Protein AF-A0AAV2IS62-F1 (afdb_monomer_lite)

Secondary structure (DSSP, 8-state):
-------------PPPPEEEEETTEEEEEEEEEETTEEEEEEEEEETTT--EEEEEEEGGGHHHHHHHHH-

pLDDT: mean 85.87, std 17.54, range [39.41, 97.25]

Sequence (71 aa):
MKCLILFTEPQNELPESRSMRVENKMFYFDVGSNRRGVYLRVSEVSVRNNFRTAITIPERSWGRFRDIISE

Radius of gyration: 16.94 Å; chains: 1; bounding box: 32×36×49 Å

InterPro domains:
  IPR006628 Purine-rich element binding protein family [PF04845] (10-70)
  IPR006628 Purine-rich element binding protein family [PTHR12611] (12-70)
  IPR006628 Purine-rich element binding protein family [SM00712] (14-71)

Structure (mmCIF, N/CA/C/O backbone):
data_AF-A0AAV2IS62-F1
#
_entry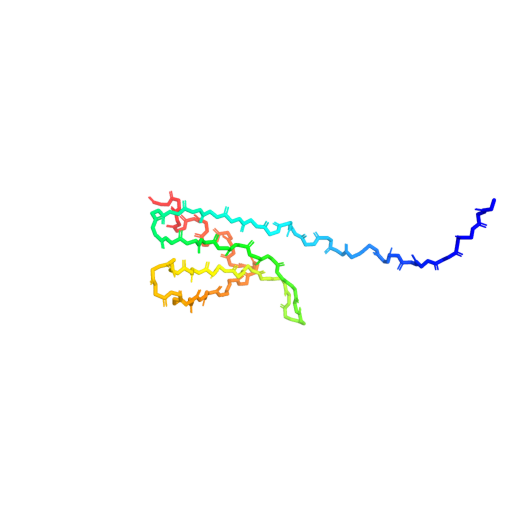.id   AF-A0AAV2IS62-F1
#
loop_
_atom_site.group_PDB
_atom_site.id
_atom_site.type_symbol
_atom_site.label_atom_id
_atom_site.label_alt_id
_atom_site.label_comp_id
_atom_site.label_asym_id
_atom_site.label_entity_id
_atom_site.label_seq_id
_atom_site.pdbx_PDB_ins_code
_atom_site.Cartn_x
_atom_site.Cartn_y
_atom_site.Cartn_z
_atom_site.occupancy
_atom_site.B_iso_or_equiv
_atom_site.auth_seq_id
_atom_site.auth_comp_id
_atom_site.auth_asym_id
_atom_site.auth_atom_id
_atom_site.pdbx_PDB_model_num
ATOM 1 N N . MET A 1 1 ? 8.422 -30.158 34.457 1.00 45.97 1 MET A N 1
ATOM 2 C CA . MET A 1 1 ? 9.015 -28.807 34.516 1.00 45.97 1 MET A CA 1
ATOM 3 C C . MET A 1 1 ? 8.124 -27.862 33.724 1.00 45.97 1 MET A C 1
ATOM 5 O O . MET A 1 1 ? 8.303 -27.695 32.528 1.00 45.97 1 MET A O 1
ATOM 9 N N . LYS A 1 2 ? 7.079 -27.351 34.382 1.00 57.25 2 LYS A N 1
ATOM 10 C CA . LYS A 1 2 ? 6.221 -26.270 33.888 1.00 57.25 2 LYS A CA 1
ATOM 11 C C . LYS A 1 2 ? 6.663 -25.007 34.631 1.00 57.25 2 LYS A C 1
ATOM 13 O O . LYS A 1 2 ? 6.542 -24.967 35.847 1.00 57.25 2 LYS A O 1
ATOM 18 N N . CYS A 1 3 ? 7.182 -24.039 33.891 1.00 39.41 3 CYS A N 1
ATOM 19 C CA . CYS A 1 3 ? 7.349 -22.633 34.266 1.00 39.41 3 CYS A CA 1
ATOM 20 C C . CYS A 1 3 ? 6.895 -21.893 32.990 1.00 39.41 3 CYS A C 1
ATOM 22 O O . CYS A 1 3 ? 7.516 -22.093 31.952 1.00 39.41 3 CYS A O 1
ATOM 24 N N . LEU A 1 4 ? 5.705 -21.276 32.893 1.00 50.31 4 LEU A N 1
ATOM 25 C CA . LEU A 1 4 ? 5.409 -19.916 33.385 1.00 50.31 4 LEU A CA 1
ATOM 26 C C . LEU A 1 4 ? 6.699 -19.075 33.347 1.00 50.31 4 LEU A C 1
ATOM 28 O O . LEU A 1 4 ? 7.633 -19.379 34.067 1.00 50.31 4 LEU A O 1
ATOM 32 N N . ILE A 1 5 ? 6.882 -18.027 32.552 1.00 48.34 5 ILE A N 1
ATOM 33 C CA . ILE A 1 5 ? 5.997 -16.923 32.189 1.00 48.34 5 ILE A CA 1
ATOM 34 C C . ILE A 1 5 ? 6.769 -16.156 31.109 1.00 48.34 5 ILE A C 1
ATOM 36 O O . ILE A 1 5 ? 7.885 -15.738 31.382 1.00 48.34 5 ILE A O 1
ATOM 40 N N . LEU A 1 6 ? 6.185 -15.920 29.941 1.00 42.19 6 LEU A N 1
ATOM 41 C CA . LEU A 1 6 ? 6.070 -14.563 29.419 1.00 42.19 6 LEU A CA 1
ATOM 42 C C . LEU A 1 6 ? 4.738 -14.517 28.686 1.00 42.19 6 LEU A C 1
ATOM 44 O O . LEU A 1 6 ? 4.496 -15.253 27.734 1.00 42.19 6 LEU A O 1
ATOM 48 N N . PHE A 1 7 ? 3.857 -13.695 29.233 1.00 43.59 7 PHE A N 1
ATOM 49 C CA . PHE A 1 7 ? 2.628 -13.246 28.623 1.00 43.59 7 PHE A CA 1
ATOM 50 C C . PHE A 1 7 ? 2.935 -12.779 27.198 1.00 43.59 7 PHE A C 1
ATOM 52 O O . PHE A 1 7 ? 3.484 -11.695 27.014 1.00 43.59 7 PHE A O 1
ATOM 59 N N . THR A 1 8 ? 2.571 -13.555 26.181 1.00 47.50 8 THR A N 1
ATOM 60 C CA . THR A 1 8 ? 2.112 -12.890 24.971 1.00 47.50 8 THR A CA 1
ATOM 61 C C . THR A 1 8 ? 0.730 -12.390 25.344 1.00 47.50 8 THR A C 1
ATOM 63 O O . THR A 1 8 ? -0.219 -13.169 25.451 1.00 47.50 8 THR A O 1
ATOM 66 N N . GLU A 1 9 ? 0.627 -11.089 25.623 1.00 47.12 9 GLU A N 1
ATOM 67 C CA . GLU A 1 9 ? -0.637 -10.384 25.417 1.00 47.12 9 GLU A CA 1
ATOM 68 C C . GLU A 1 9 ? -1.239 -10.900 24.101 1.00 47.12 9 GLU A C 1
ATOM 70 O O . GLU A 1 9 ? -0.461 -11.211 23.187 1.00 47.12 9 GLU A O 1
ATOM 75 N N . PRO A 1 10 ? -2.568 -11.027 23.954 1.00 48.19 10 PRO A N 1
ATOM 76 C CA . PRO A 1 10 ? -3.128 -11.176 22.627 1.00 48.19 10 PRO A CA 1
ATOM 77 C C . PRO A 1 10 ? -2.791 -9.872 21.901 1.00 48.19 10 PRO A C 1
ATOM 79 O O . PRO A 1 10 ? -3.531 -8.893 21.960 1.00 48.19 10 PRO A O 1
ATOM 82 N N . GLN A 1 11 ? -1.605 -9.827 21.287 1.00 52.78 11 GLN A N 1
ATOM 83 C CA . GLN A 1 11 ? -1.281 -8.878 20.251 1.00 52.78 11 GLN A CA 1
ATOM 84 C C . GLN A 1 11 ? -2.450 -9.026 19.308 1.00 52.78 11 GLN A C 1
ATOM 86 O O . GLN A 1 11 ? -2.732 -10.125 18.848 1.00 52.78 11 GLN A O 1
ATOM 91 N N . ASN A 1 12 ? -3.204 -7.952 19.154 1.00 56.91 12 ASN A N 1
ATOM 92 C CA . ASN A 1 12 ? -4.257 -7.850 18.173 1.00 56.91 12 ASN A CA 1
ATOM 93 C C . ASN A 1 12 ? -3.606 -8.228 16.831 1.00 56.91 12 ASN A C 1
ATOM 95 O O . ASN A 1 12 ? -2.902 -7.390 16.265 1.00 56.91 12 ASN A O 1
ATOM 99 N N . GLU A 1 13 ? -3.679 -9.512 16.446 1.00 75.50 13 GLU A N 1
ATOM 100 C CA . GLU A 1 13 ? -2.770 -10.105 15.462 1.00 75.50 13 GLU A CA 1
ATOM 101 C C . GLU A 1 13 ? -3.060 -9.426 14.135 1.00 75.50 13 GLU A C 1
ATOM 103 O O . GLU A 1 13 ? -4.092 -9.650 13.498 1.00 75.50 13 GLU A O 1
ATOM 108 N N . LEU A 1 14 ? -2.182 -8.496 13.764 1.00 82.00 14 LEU A N 1
ATOM 109 C CA . LEU A 1 14 ? -2.295 -7.837 12.481 1.00 82.00 14 LEU A CA 1
ATOM 110 C C . LEU A 1 14 ? -2.116 -8.906 11.396 1.00 82.00 14 LEU A C 1
ATOM 112 O O . LEU A 1 14 ? -1.320 -9.830 11.581 1.00 82.00 14 LEU A O 1
ATOM 116 N N . PRO A 1 15 ? -2.837 -8.794 10.269 1.00 88.81 15 PRO A N 1
ATOM 117 C CA . PRO A 1 15 ? -2.720 -9.745 9.177 1.00 88.81 15 PRO A CA 1
ATOM 118 C C . PRO A 1 15 ? -1.268 -9.959 8.746 1.00 88.81 15 PRO A C 1
ATOM 120 O O . PRO A 1 15 ? -0.486 -9.007 8.672 1.00 88.81 15 PRO A O 1
ATOM 123 N N . GLU A 1 16 ? -0.937 -11.203 8.404 1.00 90.44 16 GLU A N 1
ATOM 124 C CA . GLU A 1 16 ? 0.378 -11.551 7.874 1.00 90.44 16 GLU A CA 1
ATOM 125 C C . GLU A 1 16 ? 0.693 -10.735 6.610 1.00 90.44 16 GLU A C 1
ATOM 127 O O . GLU A 1 16 ? -0.159 -10.549 5.730 1.00 90.44 16 GLU A O 1
ATOM 132 N N . SER A 1 17 ? 1.933 -10.248 6.520 1.00 93.00 17 SER A N 1
ATOM 133 C CA . SER A 1 17 ? 2.420 -9.514 5.355 1.00 93.00 17 SER A CA 1
ATOM 134 C C . SER A 1 17 ? 2.341 -10.380 4.101 1.00 93.00 17 SER A C 1
ATOM 136 O O . SER A 1 17 ? 2.767 -11.535 4.107 1.00 93.00 17 SER A O 1
ATOM 138 N N . ARG A 1 18 ? 1.861 -9.810 2.997 1.00 95.50 18 ARG A N 1
ATOM 139 C CA . ARG A 1 18 ? 1.801 -10.500 1.701 1.00 95.50 18 ARG A CA 1
ATOM 140 C C . ARG A 1 18 ? 2.745 -9.856 0.707 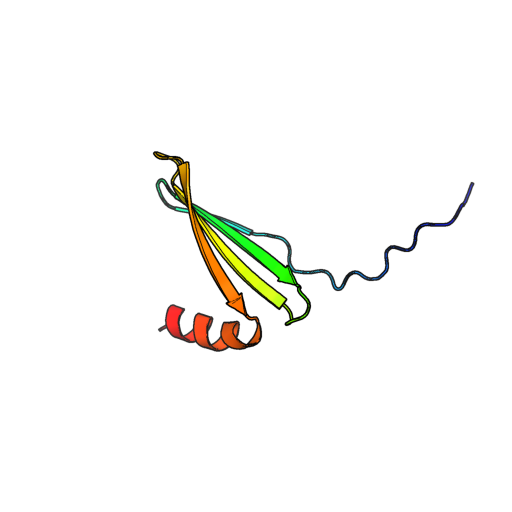1.00 95.50 18 ARG A C 1
ATOM 142 O O . ARG A 1 18 ? 3.100 -8.687 0.830 1.00 95.50 18 ARG A O 1
ATOM 149 N N . SER A 1 19 ? 3.126 -10.605 -0.320 1.00 95.00 19 SER A N 1
ATOM 150 C CA . SER A 1 19 ? 3.895 -10.047 -1.425 1.00 95.00 19 SER A CA 1
ATOM 151 C C . SER A 1 19 ? 3.469 -10.625 -2.765 1.00 95.00 19 SER A C 1
ATOM 153 O O . SER A 1 19 ? 2.921 -11.723 -2.839 1.00 95.00 19 SER A O 1
ATOM 155 N N . MET A 1 20 ? 3.691 -9.852 -3.822 1.00 95.38 20 MET A N 1
ATOM 156 C CA . MET A 1 20 ? 3.348 -10.218 -5.187 1.00 95.38 20 MET A CA 1
ATOM 157 C C . MET A 1 20 ? 4.432 -9.717 -6.131 1.00 95.38 20 MET A C 1
ATOM 159 O O . MET A 1 20 ? 4.768 -8.533 -6.135 1.00 95.38 20 MET A O 1
ATOM 163 N N . ARG A 1 21 ? 4.957 -10.610 -6.968 1.00 94.44 21 ARG A N 1
ATOM 164 C CA . ARG A 1 21 ? 5.888 -10.239 -8.031 1.00 94.44 21 ARG A CA 1
ATOM 165 C C . ARG A 1 21 ? 5.129 -10.006 -9.329 1.00 94.44 21 ARG A C 1
ATOM 167 O O . ARG A 1 21 ? 4.383 -10.876 -9.764 1.00 94.44 21 ARG A O 1
ATOM 174 N N . VAL A 1 22 ? 5.382 -8.869 -9.967 1.00 93.75 22 VAL A N 1
ATOM 175 C CA . VAL A 1 22 ? 4.854 -8.534 -11.293 1.00 93.75 22 VAL A CA 1
ATOM 176 C C . VAL A 1 22 ? 6.014 -8.023 -12.140 1.00 93.75 22 VAL A C 1
ATOM 178 O O . VAL A 1 22 ? 6.637 -7.016 -11.811 1.00 93.75 22 VAL A O 1
ATOM 181 N N . GLU A 1 23 ? 6.342 -8.748 -13.209 1.00 91.12 23 GLU A N 1
ATOM 182 C CA . GLU A 1 23 ? 7.479 -8.450 -14.091 1.00 91.12 23 GLU A CA 1
ATOM 183 C C . GLU A 1 23 ? 8.816 -8.257 -13.326 1.00 91.12 23 GLU A C 1
ATOM 185 O O . GLU A 1 23 ? 9.346 -9.182 -12.697 1.00 91.12 23 GLU A O 1
ATOM 190 N N . ASN A 1 24 ? 9.372 -7.040 -13.386 1.00 91.81 24 ASN A N 1
ATOM 191 C CA . ASN A 1 24 ? 10.604 -6.613 -12.725 1.00 91.81 24 ASN A CA 1
ATOM 192 C C . ASN A 1 24 ? 10.337 -5.866 -11.405 1.00 91.81 24 ASN A C 1
ATOM 194 O O . ASN A 1 24 ? 11.234 -5.184 -10.906 1.00 91.81 24 ASN A O 1
ATOM 198 N N . LYS A 1 25 ? 9.121 -5.952 -10.854 1.00 93.88 25 LYS A N 1
ATOM 199 C CA . LYS A 1 25 ? 8.707 -5.270 -9.624 1.00 93.88 25 LYS A CA 1
ATOM 200 C C . LYS A 1 25 ? 8.209 -6.270 -8.582 1.00 93.88 25 LYS A C 1
ATOM 202 O O . LYS A 1 25 ? 7.562 -7.267 -8.903 1.00 93.88 25 LYS A O 1
ATOM 207 N N . MET A 1 26 ? 8.519 -5.992 -7.324 1.00 95.00 26 MET A N 1
ATOM 208 C CA . MET A 1 26 ? 8.048 -6.729 -6.159 1.00 95.00 26 MET A CA 1
ATOM 209 C C . MET A 1 26 ? 7.171 -5.802 -5.322 1.00 95.00 26 MET A C 1
ATOM 211 O O . MET A 1 26 ? 7.620 -4.742 -4.889 1.00 95.00 26 MET A O 1
ATOM 215 N N . PHE A 1 27 ? 5.923 -6.200 -5.113 1.00 96.75 27 PHE A N 1
ATOM 216 C CA . PHE A 1 27 ? 4.964 -5.488 -4.285 1.00 96.75 27 PHE A CA 1
ATOM 217 C C . PHE A 1 27 ? 4.876 -6.158 -2.918 1.00 96.75 27 PHE A C 1
ATOM 219 O O . PHE A 1 27 ? 4.697 -7.372 -2.840 1.00 96.75 27 PHE A O 1
ATOM 226 N N . TYR A 1 28 ? 4.982 -5.373 -1.851 1.00 96.69 28 TYR A N 1
ATOM 227 C CA . TYR A 1 28 ? 4.806 -5.821 -0.469 1.00 96.69 28 TYR A CA 1
ATOM 228 C C . TYR A 1 28 ? 3.586 -5.143 0.140 1.00 96.69 28 TYR A C 1
ATOM 230 O O . TYR A 1 28 ? 3.412 -3.934 -0.013 1.00 96.69 28 TYR A O 1
ATOM 238 N N . PHE A 1 29 ? 2.772 -5.921 0.840 1.00 96.81 29 PHE A N 1
ATOM 239 C CA . PHE A 1 29 ? 1.541 -5.505 1.495 1.00 96.81 29 PHE A CA 1
ATOM 240 C C . PHE A 1 29 ? 1.688 -5.777 2.992 1.00 96.81 29 PHE A C 1
ATOM 242 O O . PHE A 1 29 ? 1.481 -6.904 3.444 1.00 96.81 29 PHE A O 1
ATOM 249 N N . ASP A 1 30 ? 2.059 -4.746 3.748 1.00 96.00 30 ASP A N 1
ATOM 250 C CA . ASP A 1 30 ? 2.288 -4.841 5.190 1.00 96.00 30 ASP A CA 1
ATOM 251 C C . ASP A 1 30 ? 1.131 -4.179 5.939 1.00 96.00 30 ASP A C 1
ATOM 253 O O . ASP A 1 30 ? 0.842 -3.001 5.703 1.00 96.00 30 ASP A O 1
ATOM 257 N N . VAL A 1 31 ? 0.498 -4.886 6.875 1.00 96.00 31 VAL A N 1
ATOM 258 C CA . VAL A 1 31 ? -0.459 -4.261 7.794 1.00 9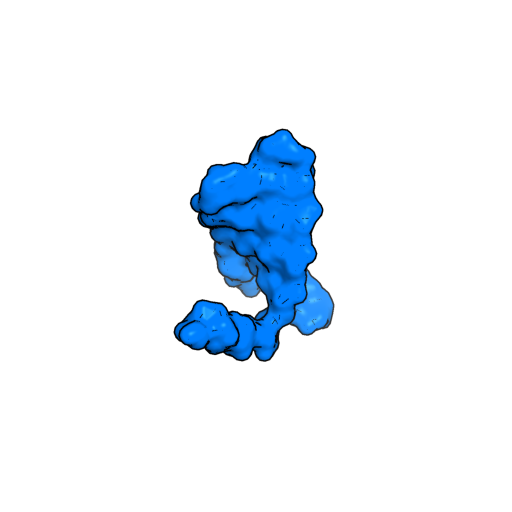6.00 31 VAL A CA 1
ATOM 259 C C . VAL A 1 31 ? 0.271 -3.860 9.070 1.00 96.00 31 VAL A C 1
ATOM 261 O O . VAL A 1 31 ? 0.904 -4.679 9.729 1.00 96.00 31 VAL A O 1
ATOM 264 N N . GLY A 1 32 ? 0.202 -2.576 9.407 1.00 94.62 32 GLY A N 1
ATOM 265 C CA . GLY A 1 32 ? 0.801 -2.008 10.608 1.00 94.62 32 GLY A CA 1
ATOM 266 C C . GLY A 1 32 ? -0.236 -1.293 11.465 1.00 94.62 32 GLY A C 1
ATOM 267 O O . GLY A 1 32 ? -1.319 -0.949 11.002 1.00 94.62 32 GLY A O 1
ATOM 268 N N . SER A 1 33 ? 0.112 -1.021 12.720 1.00 94.12 33 SER A N 1
ATOM 269 C CA . SER A 1 33 ? -0.695 -0.202 13.626 1.00 94.12 33 SER A CA 1
ATOM 270 C C . SER A 1 33 ? 0.166 0.884 14.260 1.00 94.12 33 SER A C 1
ATOM 272 O O . SER A 1 33 ? 1.360 0.700 14.496 1.00 94.12 33 SER A O 1
ATOM 274 N N . ASN A 1 34 ? -0.419 2.057 14.481 1.00 92.12 34 ASN A N 1
ATOM 275 C CA . ASN A 1 34 ? 0.188 3.145 15.240 1.00 92.12 34 ASN A CA 1
ATOM 276 C C . ASN A 1 34 ? -0.885 3.836 16.102 1.00 92.12 34 ASN A C 1
ATOM 278 O O . ASN A 1 34 ? -2.044 3.432 16.109 1.00 92.12 34 ASN A O 1
ATOM 282 N N . ARG A 1 35 ? -0.531 4.919 16.811 1.00 93.25 35 ARG A N 1
ATOM 283 C CA . ARG A 1 35 ? -1.476 5.655 17.682 1.00 93.25 35 ARG A CA 1
ATOM 284 C C . ARG A 1 35 ? -2.729 6.184 16.962 1.00 93.25 35 ARG A C 1
ATOM 286 O O . ARG A 1 35 ? -3.697 6.528 17.624 1.00 93.25 35 ARG A O 1
ATOM 293 N N . ARG A 1 36 ? -2.708 6.293 15.629 1.00 91.31 36 ARG A N 1
ATOM 294 C CA . ARG A 1 36 ? -3.831 6.753 14.794 1.00 91.31 36 ARG A CA 1
ATOM 295 C C . ARG A 1 36 ? -4.719 5.603 14.300 1.00 91.31 36 ARG A C 1
ATOM 297 O O . ARG A 1 36 ? -5.746 5.890 13.692 1.00 91.31 36 ARG A O 1
ATOM 304 N N . GLY A 1 37 ? -4.322 4.349 14.519 1.00 93.19 37 GLY A N 1
ATOM 305 C CA . GLY A 1 37 ? -5.031 3.146 14.078 1.00 93.19 37 GLY A CA 1
ATOM 306 C C . GLY A 1 37 ? -4.219 2.261 13.130 1.00 93.19 37 GLY A C 1
ATOM 307 O O . GLY A 1 37 ? -3.006 2.436 12.962 1.00 93.19 37 GLY A O 1
ATOM 308 N N . VAL A 1 38 ? -4.913 1.305 12.511 1.00 95.50 38 VAL A N 1
ATOM 309 C CA . VAL A 1 38 ? -4.349 0.335 11.565 1.00 95.50 38 VAL A CA 1
ATOM 310 C C . VAL A 1 38 ? -4.200 0.957 10.173 1.00 95.50 38 VAL A C 1
ATOM 312 O O . VAL A 1 38 ? -4.989 1.806 9.740 1.00 95.50 38 VAL A O 1
ATOM 315 N N . TYR A 1 39 ? -3.153 0.556 9.461 1.00 96.12 39 TYR A N 1
ATOM 316 C CA . TYR A 1 39 ? -2.860 0.998 8.106 1.00 96.12 39 TYR A CA 1
ATOM 317 C C . TYR A 1 39 ? -2.274 -0.136 7.266 1.00 96.12 39 TYR A C 1
ATOM 319 O O . TYR A 1 39 ? -1.591 -1.021 7.773 1.00 96.12 39 TYR A O 1
ATOM 327 N N . LEU A 1 40 ? -2.509 -0.070 5.959 1.00 96.62 40 LEU A N 1
ATOM 328 C CA . LEU A 1 40 ? -1.872 -0.911 4.954 1.00 96.62 40 LEU A CA 1
ATOM 329 C C . LEU A 1 40 ? -0.759 -0.104 4.291 1.00 96.62 40 LEU A C 1
ATOM 331 O O . LEU A 1 40 ? -1.011 0.971 3.741 1.00 96.62 40 LEU A O 1
ATOM 335 N N . ARG A 1 41 ? 0.468 -0.614 4.322 1.00 96.81 41 ARG A N 1
ATOM 336 C CA . ARG A 1 41 ? 1.585 -0.074 3.553 1.00 96.81 41 ARG A CA 1
ATOM 337 C C . ARG A 1 41 ? 1.802 -0.940 2.322 1.00 96.81 41 ARG A C 1
ATOM 339 O O . ARG A 1 41 ? 2.137 -2.114 2.443 1.00 96.81 41 ARG A O 1
ATOM 346 N N . VAL A 1 42 ? 1.656 -0.335 1.149 1.00 96.75 42 VAL A N 1
ATOM 347 C CA . VAL A 1 42 ? 1.970 -0.976 -0.129 1.00 96.75 42 VAL A CA 1
ATOM 348 C C . VAL A 1 42 ? 3.320 -0.447 -0.585 1.00 96.75 42 VAL A C 1
ATOM 350 O O . VAL A 1 42 ? 3.439 0.745 -0.861 1.00 96.75 42 VAL A O 1
ATOM 353 N N . SER A 1 43 ? 4.341 -1.302 -0.611 1.00 97.25 43 SER A N 1
ATOM 354 C CA . SER A 1 43 ? 5.672 -0.946 -1.118 1.00 97.25 43 SER A CA 1
ATOM 355 C C . SER A 1 43 ? 5.874 -1.539 -2.506 1.00 97.25 43 SER A C 1
ATOM 357 O O . SER A 1 43 ? 5.682 -2.736 -2.680 1.00 97.25 43 SER A O 1
ATOM 359 N N . GLU A 1 44 ? 6.319 -0.734 -3.461 1.00 95.94 44 GLU A N 1
ATOM 360 C CA . GLU A 1 44 ? 6.816 -1.184 -4.759 1.00 95.94 44 GLU A CA 1
ATOM 361 C C . GLU A 1 44 ? 8.348 -1.153 -4.731 1.00 95.94 44 GLU A C 1
ATOM 363 O O . GLU A 1 44 ? 8.955 -0.132 -4.404 1.00 95.94 44 GLU A O 1
ATOM 368 N N . VAL A 1 45 ? 8.979 -2.275 -5.070 1.00 95.56 45 VAL A N 1
ATOM 369 C CA . VAL A 1 45 ? 10.434 -2.407 -5.177 1.00 95.56 45 VAL A CA 1
ATOM 370 C C . VAL A 1 45 ? 10.786 -2.856 -6.587 1.00 95.56 45 VAL A C 1
ATOM 372 O O . VAL A 1 45 ? 10.418 -3.949 -7.016 1.00 95.56 45 VAL A O 1
ATOM 375 N N . SER A 1 46 ? 11.517 -2.023 -7.321 1.00 93.00 46 SER A N 1
ATOM 376 C CA . SER A 1 46 ? 12.022 -2.379 -8.645 1.00 93.00 46 SER A CA 1
ATOM 377 C C . SER A 1 46 ? 13.302 -3.206 -8.525 1.00 93.00 46 SER A C 1
ATOM 379 O O . SER A 1 46 ? 14.300 -2.770 -7.955 1.00 93.00 46 SER A O 1
ATOM 381 N N . VAL A 1 47 ? 13.290 -4.401 -9.113 1.00 84.62 47 VAL A N 1
ATOM 382 C CA . VAL A 1 47 ? 14.391 -5.374 -9.049 1.00 84.62 47 VAL A CA 1
ATOM 383 C C . VAL A 1 47 ? 15.618 -4.897 -9.836 1.00 84.62 47 VAL A C 1
ATOM 385 O O . VAL A 1 47 ? 16.740 -5.269 -9.514 1.00 84.62 47 VAL A O 1
ATOM 388 N N . ARG A 1 48 ? 15.431 -4.056 -10.863 1.00 82.94 48 ARG A N 1
ATOM 389 C CA . ARG A 1 48 ? 16.522 -3.640 -11.766 1.00 82.94 48 ARG A CA 1
ATOM 390 C C . ARG A 1 48 ? 17.378 -2.495 -11.237 1.00 82.94 48 ARG A C 1
ATOM 392 O O . ARG A 1 48 ? 18.568 -2.454 -11.513 1.00 82.94 48 ARG A O 1
ATOM 399 N N . ASN A 1 49 ? 16.767 -1.547 -10.539 1.00 85.50 49 ASN A N 1
ATOM 400 C CA . ASN A 1 49 ? 17.428 -0.323 -10.071 1.00 85.50 49 ASN A CA 1
ATOM 401 C C . ASN A 1 49 ? 17.348 -0.159 -8.546 1.00 85.50 49 ASN A C 1
ATOM 403 O O . ASN A 1 49 ? 17.766 0.873 -8.030 1.00 85.50 49 ASN A O 1
ATOM 407 N N . ASN A 1 50 ? 16.803 -1.158 -7.839 1.00 83.94 50 ASN A N 1
ATOM 408 C CA . ASN A 1 50 ? 16.587 -1.156 -6.392 1.00 83.94 50 ASN A CA 1
ATOM 409 C C . ASN A 1 50 ? 15.836 0.091 -5.884 1.00 83.94 50 ASN A C 1
AT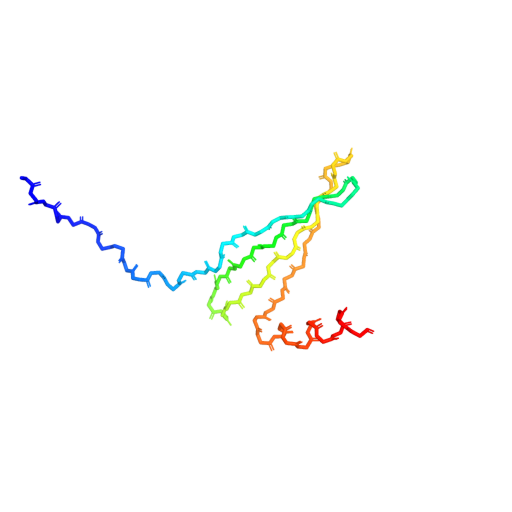OM 411 O O . ASN A 1 50 ? 16.038 0.544 -4.757 1.00 83.94 50 ASN A O 1
ATOM 415 N N . PHE A 1 51 ? 14.984 0.678 -6.728 1.00 91.31 51 PHE A N 1
ATOM 416 C CA . PHE A 1 51 ? 14.179 1.828 -6.347 1.00 91.31 51 PHE A CA 1
ATOM 417 C C . PHE A 1 51 ? 12.962 1.361 -5.553 1.00 91.31 51 PHE A C 1
ATOM 419 O O . PHE A 1 51 ? 12.251 0.449 -5.983 1.00 91.31 51 PHE A O 1
ATOM 426 N N . ARG A 1 52 ? 12.730 1.995 -4.400 1.00 92.94 52 ARG A N 1
ATOM 427 C CA . ARG A 1 52 ? 11.626 1.672 -3.499 1.00 92.94 52 ARG A CA 1
ATOM 428 C C . ARG A 1 52 ? 10.707 2.871 -3.333 1.00 92.94 52 ARG A C 1
ATOM 430 O O . ARG A 1 52 ? 11.133 3.920 -2.855 1.00 92.94 52 ARG A O 1
ATOM 437 N N . THR A 1 53 ? 9.434 2.674 -3.636 1.00 95.75 53 THR A N 1
ATOM 438 C CA . THR A 1 53 ? 8.357 3.616 -3.324 1.00 95.75 53 THR A CA 1
ATOM 439 C C . THR A 1 53 ? 7.334 2.932 -2.433 1.00 95.75 53 THR A C 1
ATOM 441 O O . THR A 1 53 ? 7.242 1.705 -2.393 1.00 95.75 53 THR A O 1
ATOM 444 N N . ALA A 1 54 ? 6.590 3.708 -1.650 1.00 96.38 54 ALA A N 1
ATOM 445 C CA . ALA A 1 54 ? 5.523 3.156 -0.833 1.00 96.38 54 ALA A CA 1
ATOM 446 C C . ALA A 1 54 ? 4.400 4.165 -0.630 1.00 96.38 54 ALA A C 1
ATOM 448 O O . ALA A 1 54 ? 4.643 5.364 -0.496 1.00 96.38 54 ALA A O 1
ATOM 449 N N . ILE A 1 55 ? 3.180 3.648 -0.536 1.00 97.19 55 ILE A N 1
ATOM 450 C CA . ILE A 1 55 ? 1.998 4.392 -0.106 1.00 97.19 55 ILE A CA 1
ATOM 451 C C . ILE A 1 55 ? 1.463 3.795 1.195 1.00 97.19 55 ILE A C 1
ATOM 453 O O . ILE A 1 55 ? 1.654 2.612 1.479 1.00 97.19 55 ILE A O 1
ATOM 457 N N . THR A 1 56 ? 0.805 4.621 2.006 1.00 96.88 56 THR A N 1
ATOM 458 C CA . THR A 1 56 ? 0.172 4.197 3.262 1.00 96.88 56 THR A CA 1
ATOM 459 C C . THR A 1 56 ? -1.309 4.529 3.218 1.00 96.88 56 THR A C 1
ATOM 461 O O . THR A 1 56 ? -1.681 5.685 3.022 1.00 96.88 56 THR A O 1
ATOM 464 N N . ILE A 1 57 ? -2.147 3.517 3.420 1.00 96.62 57 ILE A N 1
ATOM 465 C CA . ILE A 1 57 ? -3.600 3.606 3.316 1.00 96.62 57 ILE A CA 1
ATOM 466 C C . ILE A 1 57 ? -4.194 3.295 4.694 1.00 96.62 57 ILE A C 1
ATOM 468 O O . ILE A 1 57 ? -4.020 2.177 5.187 1.00 96.62 57 ILE A O 1
ATOM 472 N N . PRO A 1 58 ? -4.886 4.244 5.344 1.00 97.00 58 PRO A N 1
ATOM 473 C CA . PRO A 1 58 ? -5.515 3.986 6.634 1.00 97.00 58 PRO A CA 1
ATOM 474 C C . PRO A 1 58 ? -6.684 3.002 6.481 1.00 97.00 58 PRO A C 1
ATOM 476 O O . PRO A 1 58 ? -7.406 3.055 5.484 1.00 97.00 58 PRO A O 1
ATOM 479 N N . GLU A 1 59 ? -6.905 2.158 7.491 1.00 95.62 59 GLU A N 1
ATOM 480 C CA . GLU A 1 59 ? -7.937 1.106 7.496 1.00 95.62 59 GLU A CA 1
ATOM 481 C C . GLU A 1 59 ? -9.331 1.617 7.110 1.00 95.62 59 GLU A C 1
ATOM 48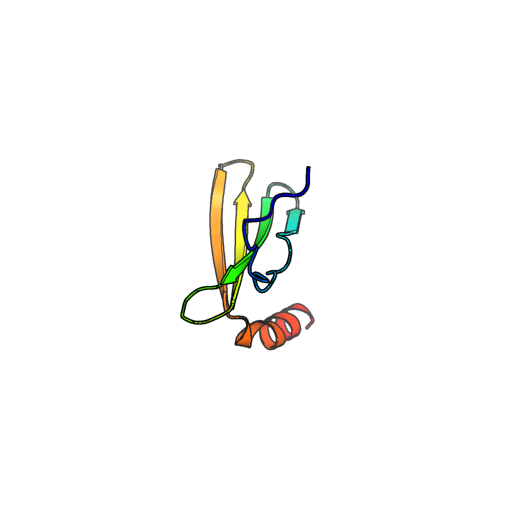3 O O . GLU A 1 59 ? -10.004 1.043 6.255 1.00 95.62 59 GLU A O 1
ATOM 488 N N . ARG A 1 60 ? -9.718 2.784 7.640 1.00 95.25 60 ARG A N 1
ATOM 489 C CA . ARG A 1 60 ? -10.999 3.453 7.345 1.00 95.25 60 ARG A CA 1
ATOM 490 C C . ARG A 1 60 ? -11.266 3.721 5.856 1.00 95.25 60 ARG A C 1
ATOM 492 O O . ARG A 1 60 ? -12.383 4.070 5.493 1.00 95.25 60 ARG A O 1
ATOM 499 N N . SER A 1 61 ? -10.243 3.652 5.006 1.00 96.12 61 SER A N 1
ATOM 500 C CA . SER A 1 61 ? -10.339 3.927 3.570 1.00 96.12 61 SER A CA 1
ATOM 501 C C . SER A 1 61 ? -10.208 2.673 2.704 1.00 96.12 61 SER A C 1
ATOM 503 O O . SER A 1 61 ? -10.336 2.787 1.489 1.00 96.12 61 SER A O 1
ATOM 505 N N . TRP A 1 62 ? -9.992 1.488 3.289 1.00 94.81 62 TRP A N 1
ATOM 506 C CA . TRP A 1 62 ? -9.804 0.245 2.531 1.00 94.81 62 TRP A CA 1
ATOM 507 C C . TRP A 1 62 ? -11.020 -0.138 1.690 1.00 94.81 62 TRP A C 1
ATOM 509 O O . TRP A 1 62 ? -10.837 -0.526 0.543 1.00 94.81 62 TRP A O 1
ATOM 519 N N . GLY A 1 63 ? -12.242 0.020 2.217 1.00 96.12 63 GLY A N 1
ATOM 520 C CA . GLY A 1 63 ? -13.475 -0.258 1.467 1.00 96.12 63 GLY A CA 1
ATOM 521 C C . GLY A 1 63 ? -13.549 0.563 0.179 1.00 96.12 63 GLY A C 1
ATOM 522 O O . GLY A 1 63 ? -13.528 0.006 -0.910 1.00 96.12 63 GLY A O 1
ATOM 523 N N . ARG A 1 64 ? -13.460 1.893 0.300 1.00 96.06 64 ARG A N 1
ATOM 524 C CA . ARG A 1 64 ? -13.454 2.799 -0.859 1.00 96.06 64 ARG A CA 1
ATOM 525 C C . ARG A 1 64 ? -12.296 2.525 -1.823 1.00 96.06 64 ARG A C 1
ATOM 527 O O . ARG A 1 64 ? -12.465 2.643 -3.029 1.00 96.06 64 ARG A O 1
ATOM 534 N N . PHE A 1 65 ? -11.114 2.195 -1.303 1.00 95.81 65 PHE A N 1
ATOM 535 C CA . PHE A 1 65 ? -9.955 1.869 -2.135 1.00 95.81 65 PHE A CA 1
ATOM 536 C C . PHE A 1 65 ? -10.182 0.583 -2.941 1.00 95.81 65 PHE A C 1
ATOM 538 O O . PHE A 1 65 ? -9.870 0.545 -4.126 1.00 95.81 65 PHE A O 1
ATOM 545 N N . ARG A 1 66 ? -10.770 -0.447 -2.319 1.00 96.00 66 ARG A N 1
ATOM 546 C CA . ARG A 1 66 ? -11.182 -1.683 -2.993 1.00 96.00 66 ARG A CA 1
ATOM 547 C C . ARG A 1 66 ? -12.215 -1.400 -4.080 1.00 96.00 66 ARG A C 1
ATOM 549 O O . ARG A 1 66 ? -12.067 -1.946 -5.168 1.00 96.00 66 ARG A O 1
ATOM 556 N N . ASP A 1 67 ? -13.223 -0.585 -3.784 1.00 96.38 67 ASP A N 1
ATOM 557 C CA . ASP A 1 67 ? -14.298 -0.275 -4.731 1.00 96.38 67 ASP A CA 1
ATOM 558 C C . ASP A 1 67 ? -13.734 0.391 -5.995 1.00 96.38 67 ASP A C 1
ATOM 560 O O . ASP A 1 67 ? -14.032 -0.060 -7.090 1.00 96.38 67 ASP A O 1
ATOM 564 N N . ILE A 1 68 ? -12.822 1.360 -5.843 1.00 96.25 68 ILE A N 1
ATOM 565 C CA . ILE A 1 68 ? -12.148 2.039 -6.969 1.00 96.25 68 ILE A CA 1
ATOM 566 C C . ILE A 1 68 ? -11.279 1.079 -7.801 1.00 96.25 68 ILE A C 1
ATOM 568 O O . ILE A 1 68 ? -11.135 1.268 -9.000 1.00 96.25 68 ILE A O 1
ATOM 572 N N . ILE A 1 69 ? -10.655 0.072 -7.181 1.00 94.50 69 ILE A N 1
ATOM 573 C CA . ILE A 1 69 ? -9.835 -0.923 -7.903 1.00 94.50 69 ILE A CA 1
ATOM 574 C C . ILE A 1 69 ? -10.701 -1.972 -8.610 1.00 94.50 69 ILE A C 1
ATOM 576 O O . ILE A 1 69 ? -10.242 -2.602 -9.559 1.00 94.50 69 ILE A O 1
ATOM 580 N N . SER A 1 70 ? -11.907 -2.213 -8.094 1.00 95.06 70 SER A N 1
ATOM 581 C CA . SER A 1 70 ? -12.825 -3.231 -8.615 1.00 95.06 70 SER A CA 1
ATOM 582 C C . SER A 1 70 ? -13.784 -2.687 -9.678 1.00 95.06 70 SER A C 1
ATOM 584 O O . SER A 1 70 ? -14.532 -3.478 -10.249 1.00 95.06 70 SER A O 1
ATOM 586 N N . GLU A 1 71 ? -13.793 -1.368 -9.884 1.00 88.44 71 GLU A N 1
ATOM 587 C CA . GLU A 1 71 ? -14.461 -0.678 -10.994 1.00 88.44 71 GLU A CA 1
ATOM 588 C C . GLU A 1 71 ? -13.731 -0.937 -12.321 1.00 88.44 71 GLU A C 1
ATOM 590 O O . GLU A 1 71 ? -14.434 -1.241 -13.311 1.00 88.44 71 GLU A O 1
#

Organism: Lymnaea stagnalis (NCBI:txid6523)

Foldseek 3Di:
DDDDDDDPDPPVDFDDKDWDDDDQK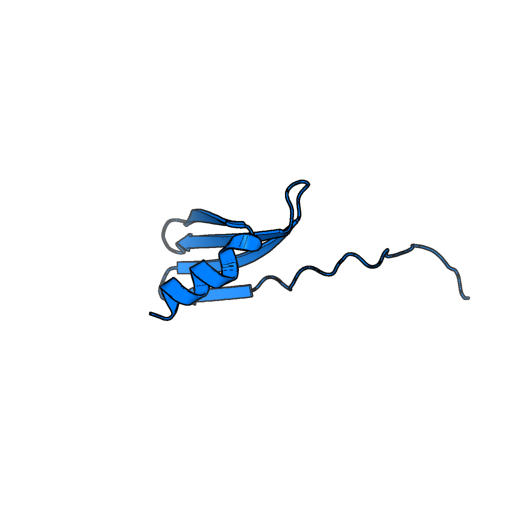IWIWDWDADPVGIWTKIWIAGNPPRDIDIDIGHPVCVVVVVVVVVD